Protein AF-A0A8C8X3Q8-F1 (afdb_monomer_lite)

Secondary structure (DSSP, 8-state):
---------GGGSTT-------HHHHHHHSEEEEEETTEEEEEEEETTEEEEEESS-S--

Organism: Panthera leo (NCBI:txid9689)

Radius of gyration: 17.15 Å; chains: 1; bounding box: 28×46×50 Å

pLDDT: mean 84.45, std 18.06, range [38.72, 97.44]

Foldseek 3Di:
DDDPDPPDDPVPPLPDDDDFDDPVVCVVVQWDWGQRSNFIWIWGDDPNDIDIDGPDDPDD

Structure (mmCIF, N/CA/C/O backbone):
data_AF-A0A8C8X3Q8-F1
#
_entry.id   AF-A0A8C8X3Q8-F1
#
loop_
_atom_site.group_PDB
_atom_site.id
_atom_site.type_symbol
_atom_site.label_atom_id
_atom_site.label_alt_id
_atom_site.label_comp_id
_atom_site.label_asym_id
_atom_site.label_entity_id
_atom_site.label_seq_id
_atom_site.pdbx_PDB_ins_code
_atom_site.Cartn_x
_atom_site.Cartn_y
_atom_site.Cartn_z
_atom_site.occupancy
_atom_site.B_iso_or_equiv
_atom_site.auth_seq_id
_atom_site.auth_comp_id
_atom_site.auth_asym_id
_atom_site.auth_atom_id
_atom_site.pdbx_PDB_model_num
ATOM 1 N N . MET A 1 1 ? 4.432 31.412 -35.360 1.00 38.72 1 MET A N 1
ATOM 2 C CA . MET A 1 1 ? 5.590 30.632 -35.820 1.00 38.72 1 MET A CA 1
ATOM 3 C C . MET A 1 1 ? 6.350 30.240 -34.584 1.00 38.72 1 MET A C 1
ATOM 5 O O . MET A 1 1 ? 6.858 31.094 -33.868 1.00 38.72 1 MET A O 1
ATOM 9 N N . ASP A 1 2 ? 6.207 28.964 -34.305 1.00 51.50 2 ASP A N 1
ATOM 10 C CA . ASP A 1 2 ? 6.503 28.209 -33.104 1.00 51.50 2 ASP A CA 1
ATOM 11 C C . ASP A 1 2 ? 8.009 28.091 -32.855 1.00 51.50 2 ASP A C 1
ATOM 13 O O . ASP A 1 2 ? 8.793 28.134 -33.801 1.00 51.50 2 ASP A O 1
ATOM 17 N N . LEU A 1 3 ? 8.393 27.870 -31.598 1.00 48.62 3 LEU A N 1
ATOM 18 C CA . LEU A 1 3 ? 9.274 26.751 -31.262 1.00 48.62 3 LEU A CA 1
ATOM 19 C C . LEU A 1 3 ? 9.108 26.444 -29.768 1.00 48.62 3 LEU A C 1
ATOM 21 O O . LEU A 1 3 ? 9.852 26.914 -28.910 1.00 48.62 3 LEU A O 1
ATOM 25 N N . ASP A 1 4 ? 8.048 25.691 -29.478 1.00 54.00 4 ASP A N 1
ATOM 26 C CA . ASP A 1 4 ? 7.989 24.848 -28.293 1.00 54.00 4 ASP A CA 1
ATOM 27 C C . ASP A 1 4 ? 9.071 23.775 -28.447 1.00 54.00 4 ASP A C 1
ATOM 29 O O . ASP A 1 4 ? 9.102 23.026 -29.423 1.00 54.00 4 ASP A O 1
ATOM 33 N N . GLY A 1 5 ? 10.021 23.791 -27.527 1.00 52.62 5 GLY A N 1
ATOM 34 C CA . GLY A 1 5 ? 11.213 22.960 -27.567 1.00 52.62 5 GLY A CA 1
ATOM 35 C C . GLY A 1 5 ? 11.961 23.060 -26.252 1.00 52.62 5 GLY A C 1
ATOM 36 O O . GLY A 1 5 ? 13.183 23.152 -26.242 1.00 52.62 5 GLY A O 1
ATOM 37 N N . SER A 1 6 ? 11.231 23.109 -25.132 1.00 58.59 6 SER A N 1
ATOM 38 C CA . SER A 1 6 ? 11.848 22.794 -23.850 1.00 58.59 6 SER A CA 1
ATOM 39 C C . SER A 1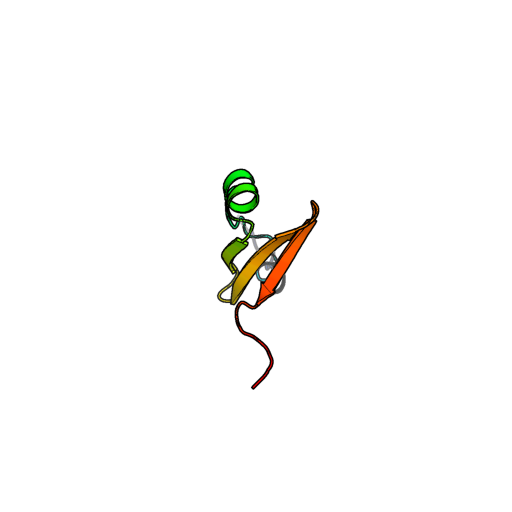 6 ? 12.018 21.282 -23.839 1.00 58.59 6 SER A C 1
ATOM 41 O O . SER A 1 6 ? 11.073 20.545 -23.562 1.00 58.59 6 SER A O 1
ATOM 43 N N . GLU A 1 7 ? 13.208 20.829 -24.219 1.00 55.69 7 GLU A N 1
ATOM 44 C CA . GLU A 1 7 ? 13.648 19.451 -24.051 1.00 55.69 7 GLU A CA 1
ATOM 45 C C . GLU A 1 7 ? 13.398 19.066 -22.584 1.00 55.69 7 GLU A C 1
ATOM 47 O O . GLU A 1 7 ? 14.072 19.535 -21.668 1.00 55.69 7 GLU A O 1
ATOM 52 N N . GLN A 1 8 ? 12.328 18.303 -22.342 1.00 49.62 8 GLN A N 1
ATOM 53 C CA . GLN A 1 8 ? 12.078 17.706 -21.039 1.00 49.62 8 GLN A CA 1
ATOM 54 C C . GLN A 1 8 ? 13.155 16.651 -20.837 1.00 49.62 8 GLN A C 1
ATOM 56 O O . GLN A 1 8 ? 13.130 15.610 -21.492 1.00 49.62 8 GLN A O 1
ATOM 61 N N . ASP A 1 9 ? 14.086 16.944 -19.938 1.00 51.50 9 ASP A N 1
ATOM 62 C CA . ASP A 1 9 ? 15.071 15.998 -19.440 1.00 51.50 9 ASP A CA 1
ATOM 63 C C . ASP A 1 9 ? 14.360 14.688 -19.016 1.00 51.50 9 ASP A C 1
ATOM 65 O O . ASP A 1 9 ? 13.460 14.726 -18.161 1.00 51.50 9 ASP A O 1
ATOM 69 N N . PRO A 1 10 ? 14.659 13.533 -19.643 1.00 54.50 10 PRO A N 1
ATOM 70 C CA . PRO A 1 10 ? 13.954 12.276 -19.385 1.00 54.50 10 PRO A CA 1
ATOM 71 C C . PRO A 1 10 ? 14.128 11.758 -17.948 1.00 54.50 10 PRO A C 1
ATOM 73 O O . PRO A 1 10 ? 13.356 10.899 -17.520 1.00 54.50 10 PRO A O 1
ATOM 76 N N . GLU A 1 11 ? 15.073 12.303 -17.181 1.00 50.78 11 GLU A N 1
ATOM 77 C CA . GLU A 1 11 ? 15.424 11.838 -15.835 1.00 50.78 11 GLU A CA 1
ATOM 78 C C . GLU A 1 11 ? 14.354 12.155 -14.763 1.00 50.78 11 GLU A C 1
ATOM 80 O O . GLU A 1 11 ? 14.270 11.489 -13.731 1.00 50.78 11 GLU A O 1
ATOM 85 N N . VAL A 1 12 ? 13.460 13.123 -15.007 1.00 51.75 12 VAL A N 1
ATOM 86 C CA . VAL A 1 12 ? 12.500 13.601 -13.986 1.00 51.75 12 VAL A CA 1
ATOM 87 C C . VAL A 1 12 ? 11.215 12.756 -13.910 1.00 51.75 12 VAL A C 1
ATOM 89 O O . VAL A 1 12 ? 10.515 12.774 -12.895 1.00 51.75 12 VAL A O 1
ATOM 92 N N . LYS A 1 13 ? 10.880 11.984 -14.954 1.00 55.91 13 LYS A N 1
ATOM 93 C CA . LYS A 1 13 ? 9.620 11.209 -14.992 1.00 55.91 13 LYS A CA 1
ATOM 94 C C . LYS A 1 13 ? 9.651 9.944 -14.130 1.00 55.91 13 LYS A C 1
ATOM 96 O O . LYS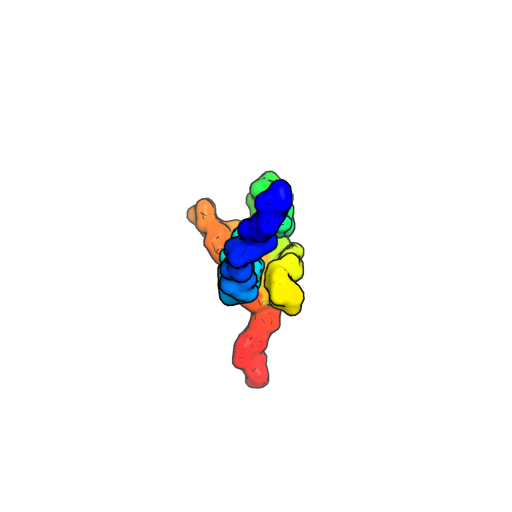 A 1 13 ? 8.600 9.533 -13.645 1.00 55.91 13 LYS A O 1
ATOM 101 N N . GLU A 1 14 ? 10.823 9.357 -13.897 1.00 63.53 14 GLU A N 1
ATOM 102 C CA . GLU A 1 14 ? 10.949 8.049 -13.231 1.00 63.53 14 GLU A CA 1
ATOM 103 C C . GLU A 1 14 ? 10.748 8.108 -11.701 1.00 63.53 14 GLU A C 1
ATOM 105 O O . GLU A 1 14 ? 10.487 7.093 -11.058 1.00 63.53 14 GLU A O 1
ATOM 110 N N . TYR A 1 15 ? 10.794 9.307 -11.108 1.00 76.81 15 TYR A N 1
ATOM 111 C CA . TYR A 1 15 ? 10.660 9.518 -9.658 1.00 76.81 15 TYR A CA 1
ATOM 112 C C . TYR A 1 15 ? 9.376 10.251 -9.254 1.00 76.81 15 TYR A C 1
ATOM 114 O O . TYR A 1 15 ? 9.249 10.715 -8.118 1.00 76.81 15 TYR A O 1
ATOM 122 N N . SER A 1 16 ? 8.408 10.370 -10.166 1.00 89.12 16 SER A N 1
ATOM 123 C CA . SER A 1 16 ? 7.138 11.022 -9.845 1.00 89.12 16 SER A CA 1
ATOM 124 C C . SER A 1 16 ? 6.318 10.189 -8.841 1.00 89.12 16 SER A C 1
ATOM 126 O O . SER A 1 16 ? 6.292 8.963 -8.919 1.00 89.12 16 SER A O 1
ATOM 128 N N . PRO A 1 17 ? 5.651 10.798 -7.850 1.00 90.62 17 PRO A N 1
ATOM 129 C CA . PRO A 1 17 ? 4.852 10.040 -6.892 1.00 90.62 17 PRO A CA 1
ATOM 130 C C . PRO A 1 17 ? 3.641 9.385 -7.576 1.00 90.62 17 PRO A C 1
ATOM 132 O O . PRO A 1 17 ? 2.910 10.034 -8.323 1.00 90.62 17 PRO A O 1
ATOM 135 N N . VAL A 1 18 ? 3.390 8.110 -7.264 1.00 93.56 18 VAL A N 1
ATOM 136 C CA . VAL A 1 18 ? 2.253 7.336 -7.789 1.00 93.56 18 VAL A CA 1
ATOM 137 C C . VAL A 1 18 ? 1.206 7.136 -6.695 1.00 93.56 18 VAL A C 1
ATOM 139 O O . VAL A 1 18 ? 1.525 6.746 -5.572 1.00 93.56 18 VAL A O 1
ATOM 142 N N . CYS A 1 19 ? -0.066 7.380 -7.019 1.00 93.75 19 CYS A N 1
ATOM 143 C CA . CYS A 1 19 ? -1.175 7.052 -6.127 1.00 93.75 19 CYS A CA 1
ATOM 144 C C . CYS A 1 19 ? -1.413 5.533 -6.127 1.00 93.75 19 CYS A C 1
ATOM 146 O O . CYS A 1 19 ? -1.754 4.956 -7.156 1.00 93.75 19 CYS A O 1
ATOM 148 N N . VAL A 1 20 ? -1.236 4.894 -4.970 1.00 94.94 20 VAL A N 1
ATOM 149 C CA . VAL A 1 20 ? -1.249 3.425 -4.808 1.00 94.94 20 VAL A CA 1
ATOM 150 C C . VAL A 1 20 ? -2.555 2.865 -4.233 1.00 94.94 20 VAL A C 1
ATOM 152 O O . VAL A 1 20 ? -2.747 1.653 -4.219 1.00 94.94 20 VAL A O 1
ATOM 155 N N . GLY A 1 21 ? -3.470 3.719 -3.764 1.00 94.19 21 GLY A N 1
ATOM 156 C CA . GLY A 1 21 ? -4.757 3.288 -3.217 1.00 94.19 21 GLY A CA 1
ATOM 157 C C . GLY A 1 21 ? -5.388 4.297 -2.260 1.00 94.19 21 GLY A C 1
ATOM 158 O O . GLY A 1 21 ? -4.951 5.443 -2.160 1.00 94.19 21 GLY A O 1
ATOM 159 N N . ARG A 1 22 ? -6.431 3.860 -1.543 1.00 95.69 22 ARG A N 1
ATOM 160 C CA . ARG A 1 22 ? -7.112 4.668 -0.521 1.00 95.69 22 ARG A CA 1
ATOM 161 C C . ARG A 1 22 ? -6.529 4.410 0.863 1.00 95.69 22 ARG A C 1
ATOM 163 O O . ARG A 1 22 ? -6.165 3.287 1.207 1.00 95.69 22 ARG A O 1
ATOM 170 N N . GLU A 1 23 ? -6.519 5.452 1.686 1.00 95.19 23 GLU A N 1
ATOM 171 C CA . GLU A 1 23 ? -5.991 5.380 3.049 1.00 95.19 23 GLU A CA 1
ATOM 172 C C . GLU A 1 23 ? -6.799 4.425 3.952 1.00 95.19 23 GLU A C 1
ATOM 174 O O . GLU A 1 23 ? -6.231 3.671 4.743 1.00 95.19 23 GLU A O 1
ATOM 179 N N . ASP A 1 24 ? -8.126 4.403 3.803 1.00 95.94 24 ASP A N 1
ATOM 180 C CA . ASP A 1 24 ? -9.012 3.549 4.605 1.00 95.94 24 ASP A CA 1
ATOM 181 C C . ASP A 1 24 ? -8.735 2.055 4.387 1.00 95.94 24 ASP A C 1
ATOM 183 O O . ASP A 1 24 ? -8.760 1.263 5.336 1.00 95.94 24 ASP A O 1
ATOM 187 N N . ASP A 1 25 ? -8.414 1.674 3.147 1.00 95.19 25 ASP A N 1
ATOM 188 C CA . ASP A 1 25 ? -8.199 0.282 2.757 1.00 95.19 25 ASP A CA 1
ATOM 189 C C . ASP A 1 25 ? -6.950 -0.288 3.440 1.00 95.19 25 ASP A C 1
ATOM 191 O O . ASP A 1 25 ? -7.011 -1.361 4.045 1.00 95.19 25 ASP A O 1
ATOM 195 N N . ILE A 1 26 ? -5.841 0.463 3.447 1.00 95.44 26 ILE A N 1
ATOM 196 C CA . ILE A 1 26 ? -4.608 0.049 4.135 1.00 95.44 26 ILE A CA 1
ATOM 197 C C . ILE A 1 26 ? -4.709 0.161 5.651 1.00 95.44 26 ILE A C 1
ATOM 199 O O . ILE A 1 26 ? -4.173 -0.690 6.363 1.00 95.44 26 ILE A O 1
ATOM 203 N N . LYS A 1 27 ? -5.428 1.152 6.188 1.00 94.88 27 LYS A N 1
ATOM 204 C CA . LYS A 1 27 ? -5.672 1.231 7.636 1.00 94.88 27 LYS A CA 1
ATOM 205 C C . LYS A 1 27 ? -6.434 0.004 8.138 1.00 94.88 27 LYS A C 1
ATOM 207 O O . LYS A 1 27 ? -6.142 -0.463 9.250 1.00 94.88 27 LYS A O 1
ATOM 212 N N . LYS A 1 28 ? -7.357 -0.519 7.317 1.00 95.44 28 LYS A N 1
ATOM 213 C CA . LYS A 1 28 ? -8.146 -1.733 7.570 1.00 95.44 28 LYS A CA 1
ATOM 214 C C . LYS A 1 28 ? -7.326 -3.013 7.399 1.00 95.44 28 LYS A C 1
ATOM 216 O O . LYS A 1 28 ? -7.347 -3.852 8.295 1.00 95.44 28 LYS A O 1
ATOM 221 N N . SER A 1 29 ? -6.603 -3.171 6.289 1.00 95.00 29 SER A N 1
ATOM 222 C CA . SER A 1 29 ? -5.851 -4.401 5.985 1.00 95.00 29 SER A CA 1
ATOM 223 C C . SER A 1 29 ? -4.462 -4.470 6.631 1.00 95.00 29 SER A C 1
ATOM 225 O O . SER A 1 29 ? -3.858 -5.541 6.661 1.00 95.00 29 SER A O 1
ATOM 227 N N . LYS A 1 30 ? -3.927 -3.335 7.105 1.00 95.88 30 LYS A N 1
ATOM 228 C CA . LYS A 1 30 ? -2.535 -3.113 7.555 1.00 95.88 30 LYS A CA 1
ATOM 229 C C . LYS A 1 30 ? -1.459 -3.326 6.486 1.00 95.88 30 LYS A C 1
ATOM 231 O O . LYS A 1 30 ? -0.286 -3.072 6.759 1.00 95.88 30 LYS A O 1
ATOM 236 N N . ARG A 1 31 ? -1.835 -3.773 5.287 1.00 96.12 31 ARG A N 1
ATOM 237 C CA . ARG A 1 31 ? -0.929 -4.118 4.188 1.00 96.12 31 ARG A CA 1
ATOM 238 C C . ARG A 1 31 ? -1.626 -3.972 2.836 1.00 96.12 31 ARG A C 1
ATOM 240 O O . ARG A 1 31 ? -2.733 -4.482 2.665 1.00 96.12 31 ARG A O 1
ATOM 247 N N . MET A 1 32 ? -0.950 -3.373 1.863 1.00 96.62 32 MET A N 1
ATOM 248 C CA . MET A 1 32 ? -1.340 -3.399 0.448 1.00 96.62 32 MET A CA 1
ATOM 249 C C . MET A 1 32 ? -0.122 -3.659 -0.447 1.00 96.62 32 MET A C 1
ATOM 251 O O . MET A 1 32 ? 1.014 -3.497 -0.006 1.00 96.62 32 MET A O 1
ATOM 255 N N . THR A 1 33 ? -0.355 -4.048 -1.696 1.00 96.88 33 THR A N 1
ATOM 256 C CA . THR A 1 33 ? 0.682 -4.209 -2.725 1.00 96.88 33 THR A CA 1
ATOM 257 C C . THR A 1 33 ? 0.330 -3.351 -3.929 1.00 96.88 33 THR A C 1
ATOM 259 O O . THR A 1 33 ? -0.847 -3.258 -4.278 1.00 96.88 33 THR A O 1
ATOM 262 N N . A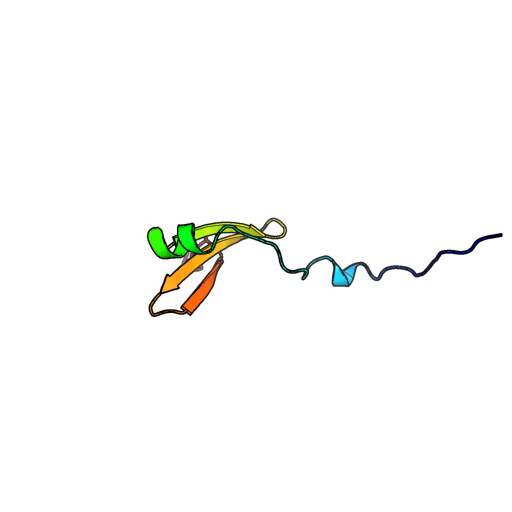LA A 1 34 ? 1.328 -2.755 -4.571 1.00 96.06 34 ALA A N 1
ATOM 263 C CA . ALA A 1 34 ? 1.146 -1.931 -5.761 1.00 96.06 34 ALA A CA 1
ATOM 264 C C . ALA A 1 34 ? 2.336 -2.087 -6.713 1.00 96.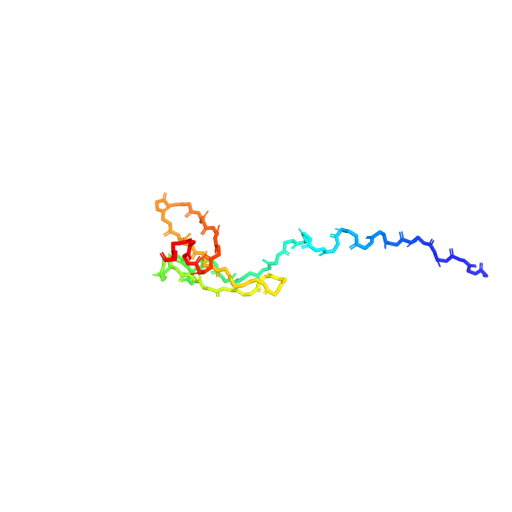06 34 ALA A C 1
ATOM 266 O O . ALA A 1 34 ? 3.423 -2.484 -6.297 1.00 96.06 34 ALA A O 1
ATOM 267 N N . VAL A 1 35 ? 2.125 -1.748 -7.982 1.00 94.62 35 VAL A N 1
ATOM 268 C CA . VAL A 1 35 ? 3.198 -1.612 -8.971 1.00 94.62 35 VAL A CA 1
ATOM 269 C C . VAL A 1 35 ? 3.478 -0.125 -9.152 1.00 94.62 35 VAL A C 1
ATOM 271 O O . VAL A 1 35 ? 2.575 0.636 -9.494 1.00 94.62 35 VAL A O 1
ATOM 274 N N . VAL A 1 36 ? 4.715 0.293 -8.900 1.00 93.62 36 VAL A N 1
ATOM 275 C CA . VAL A 1 36 ? 5.177 1.681 -9.028 1.00 93.62 36 VAL A CA 1
ATOM 276 C C . VAL A 1 36 ? 6.356 1.685 -9.991 1.00 93.62 36 VAL A C 1
ATOM 278 O O . VAL A 1 36 ? 7.394 1.115 -9.670 1.00 93.62 36 VAL A O 1
ATOM 281 N N . HIS A 1 37 ? 6.183 2.285 -11.172 1.00 91.44 37 HIS A N 1
ATOM 282 C CA . HIS A 1 37 ? 7.191 2.292 -12.248 1.00 91.44 37 HIS A CA 1
ATOM 283 C C . HIS A 1 37 ? 7.802 0.895 -12.484 1.00 91.44 37 HIS A C 1
ATOM 285 O O . HIS A 1 37 ? 9.006 0.694 -12.352 1.00 91.44 37 HIS A O 1
ATOM 291 N N . ASP A 1 38 ? 6.939 -0.099 -12.720 1.00 89.25 38 ASP A N 1
ATOM 292 C CA . ASP A 1 38 ? 7.307 -1.507 -12.953 1.00 89.25 38 ASP A CA 1
ATOM 293 C C . ASP A 1 38 ? 7.984 -2.235 -11.772 1.00 89.25 38 ASP A C 1
ATOM 295 O O . ASP A 1 38 ? 8.440 -3.374 -11.909 1.00 89.25 38 ASP A O 1
ATOM 299 N N . ARG A 1 39 ? 8.000 -1.630 -10.576 1.00 92.19 39 ARG A N 1
ATOM 300 C CA . A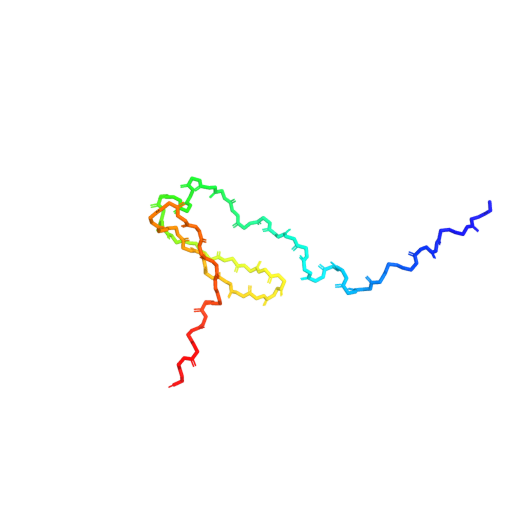RG A 1 39 ? 8.454 -2.270 -9.332 1.00 92.19 39 ARG A CA 1
ATOM 301 C C . ARG A 1 39 ? 7.270 -2.666 -8.461 1.00 92.19 39 ARG A C 1
ATOM 303 O O . ARG A 1 39 ? 6.460 -1.825 -8.077 1.00 92.19 39 ARG A O 1
ATOM 310 N N . GLU A 1 40 ? 7.189 -3.946 -8.115 1.00 95.31 40 GLU A N 1
ATOM 311 C CA . GLU A 1 40 ? 6.229 -4.435 -7.126 1.00 95.31 40 GLU A CA 1
ATOM 312 C C . GLU A 1 40 ? 6.684 -4.074 -5.711 1.00 95.31 40 GLU A C 1
ATOM 314 O O . GLU A 1 40 ? 7.698 -4.572 -5.207 1.00 95.31 40 GLU A O 1
ATOM 319 N N . VAL A 1 41 ? 5.892 -3.235 -5.052 1.00 96.56 41 VAL A N 1
ATOM 320 C CA . VAL A 1 41 ? 6.127 -2.783 -3.684 1.00 96.56 41 VAL A CA 1
ATOM 321 C C . VAL A 1 41 ? 5.022 -3.270 -2.757 1.00 96.56 41 VAL A C 1
ATOM 323 O O . VAL A 1 41 ? 3.851 -3.376 -3.130 1.00 96.56 41 VAL A O 1
ATOM 326 N N . VAL A 1 42 ? 5.396 -3.545 -1.513 1.00 97.00 42 VAL A N 1
ATOM 327 C CA . VAL A 1 42 ? 4.479 -3.774 -0.402 1.00 97.00 42 VAL A CA 1
ATOM 328 C C . VAL A 1 42 ? 4.495 -2.555 0.511 1.00 97.00 42 VAL A C 1
ATOM 330 O O . VAL A 1 42 ? 5.552 -2.025 0.855 1.00 97.00 42 VAL A O 1
ATOM 333 N N . ILE A 1 43 ? 3.306 -2.103 0.900 1.00 97.38 43 ILE A N 1
ATOM 334 C CA . ILE A 1 43 ? 3.119 -0.967 1.796 1.00 97.38 43 ILE A CA 1
ATOM 335 C C . ILE A 1 43 ? 2.443 -1.472 3.064 1.00 97.38 43 ILE A C 1
ATOM 337 O O . ILE A 1 43 ? 1.385 -2.104 3.008 1.00 97.38 43 ILE A O 1
ATOM 341 N N . PHE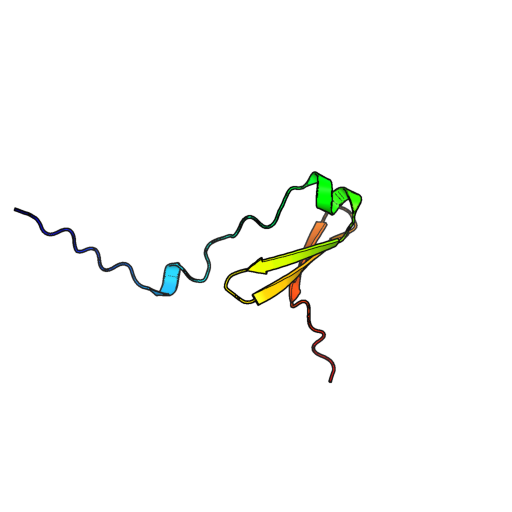 A 1 44 ? 3.045 -1.182 4.210 1.00 97.44 44 PHE A N 1
ATOM 342 C CA . PHE A 1 44 ? 2.539 -1.522 5.532 1.00 97.44 44 PHE A CA 1
ATOM 343 C C . PHE A 1 44 ? 2.038 -0.281 6.256 1.00 97.44 44 PHE A C 1
ATOM 345 O O . PHE A 1 44 ? 2.630 0.789 6.137 1.00 97.44 44 PHE A O 1
ATOM 352 N N . TYR A 1 45 ? 0.988 -0.453 7.058 1.00 97.31 45 TYR A N 1
ATOM 353 C CA . TYR A 1 45 ? 0.558 0.533 8.043 1.00 97.31 45 TYR A CA 1
ATOM 354 C C . TYR A 1 45 ? 0.739 -0.034 9.449 1.00 97.31 45 TYR A C 1
ATOM 356 O O . TYR A 1 45 ? 0.028 -0.961 9.856 1.00 97.31 45 TYR A O 1
ATOM 364 N N . HIS A 1 46 ? 1.684 0.520 10.201 1.00 95.38 46 HIS A N 1
ATOM 365 C CA . HIS A 1 46 ? 2.058 0.022 11.520 1.00 95.38 46 HIS A CA 1
ATOM 366 C C . HIS A 1 46 ? 2.328 1.187 12.476 1.00 95.38 46 HIS A C 1
ATOM 368 O O . HIS A 1 46 ? 3.043 2.120 12.143 1.00 95.38 46 HIS A O 1
ATOM 374 N N . LYS A 1 47 ? 1.728 1.147 13.675 1.00 94.50 47 LYS A N 1
ATOM 375 C CA . LYS A 1 47 ? 1.879 2.178 14.726 1.00 94.50 47 LYS A CA 1
ATOM 376 C C . LYS A 1 47 ? 1.619 3.632 14.277 1.00 94.50 47 LYS A C 1
ATOM 378 O O . LYS A 1 47 ? 2.132 4.556 14.891 1.00 94.50 47 LYS A O 1
ATOM 383 N N . GLY A 1 48 ? 0.770 3.838 13.268 1.00 94.12 48 GLY A N 1
ATOM 384 C CA . GLY A 1 48 ? 0.452 5.174 12.748 1.00 94.12 48 GLY A CA 1
ATOM 385 C C . GLY A 1 48 ? 1.345 5.630 11.594 1.00 94.12 48 GLY A C 1
ATOM 386 O O . GLY A 1 48 ? 1.103 6.698 11.043 1.00 94.12 48 GLY A O 1
ATOM 387 N N . GLU A 1 49 ? 2.322 4.816 11.196 1.00 96.62 49 GLU A N 1
ATOM 388 C CA . GLU A 1 49 ? 3.262 5.117 10.119 1.00 96.62 49 GLU A CA 1
ATOM 389 C C . GLU A 1 49 ? 3.048 4.204 8.908 1.00 96.62 49 GLU A C 1
ATOM 391 O O . GLU A 1 49 ? 2.558 3.073 9.025 1.00 96.62 49 GLU A O 1
ATOM 396 N N . TYR A 1 50 ? 3.429 4.718 7.737 1.00 96.81 50 TYR A N 1
ATOM 397 C CA . TYR A 1 50 ? 3.414 3.999 6.468 1.00 96.81 50 TYR A CA 1
ATOM 398 C C . TYR A 1 50 ? 4.838 3.634 6.056 1.00 96.81 50 TYR A C 1
ATOM 400 O O . TYR A 1 50 ? 5.724 4.487 6.054 1.00 96.81 50 TYR A O 1
ATOM 408 N N . HIS A 1 51 ? 5.048 2.385 5.650 1.00 96.44 51 HIS A N 1
ATOM 409 C CA . HIS A 1 51 ? 6.346 1.907 5.174 1.00 96.44 51 HIS A CA 1
ATOM 410 C C . HIS A 1 51 ? 6.177 1.210 3.831 1.00 96.44 51 HIS A C 1
ATOM 412 O O . HIS A 1 51 ? 5.418 0.248 3.750 1.00 96.44 51 HIS A O 1
ATOM 418 N N . ALA A 1 52 ? 6.887 1.668 2.801 1.00 96.12 52 ALA A N 1
ATOM 419 C CA . ALA A 1 52 ? 6.923 1.040 1.484 1.00 96.12 52 ALA A CA 1
ATOM 420 C C . ALA A 1 52 ? 8.289 0.379 1.253 1.00 96.12 52 ALA A C 1
ATOM 422 O O . ALA A 1 52 ? 9.321 0.963 1.580 1.00 96.12 52 ALA A O 1
ATOM 423 N N . MET A 1 53 ? 8.292 -0.835 0.712 1.00 95.56 53 MET A N 1
ATOM 424 C CA . MET A 1 53 ? 9.500 -1.600 0.384 1.00 95.56 53 MET A CA 1
ATOM 425 C C . MET A 1 53 ? 9.223 -2.558 -0.774 1.00 95.56 53 MET A C 1
ATOM 427 O O . MET A 1 53 ? 8.062 -2.820 -1.088 1.00 95.56 53 MET A O 1
ATOM 431 N N . ASP A 1 54 ? 10.267 -3.103 -1.393 1.00 95.62 54 ASP A N 1
ATOM 432 C CA . ASP A 1 54 ? 10.103 -4.136 -2.418 1.00 95.62 54 ASP A CA 1
ATOM 433 C C . ASP A 1 54 ? 9.362 -5.352 -1.846 1.00 95.62 54 ASP A C 1
ATOM 435 O O . ASP A 1 54 ? 9.576 -5.758 -0.701 1.00 95.62 54 ASP A O 1
ATOM 439 N N . ILE A 1 55 ? 8.495 -5.967 -2.653 1.00 95.19 55 ILE A N 1
ATOM 440 C CA . ILE A 1 55 ? 7.733 -7.147 -2.216 1.00 95.19 55 ILE A CA 1
ATOM 441 C C . ILE A 1 55 ? 8.625 -8.380 -1.996 1.00 95.19 55 ILE A C 1
ATOM 443 O O . ILE A 1 55 ? 8.279 -9.286 -1.236 1.00 95.19 55 ILE A O 1
ATOM 447 N N . ARG A 1 56 ? 9.772 -8.437 -2.680 1.00 94.06 56 ARG A N 1
ATOM 448 C CA . ARG A 1 56 ? 10.683 -9.583 -2.662 1.00 94.06 56 ARG A CA 1
ATOM 449 C C . ARG A 1 56 ? 11.695 -9.436 -1.530 1.00 94.06 56 ARG A C 1
ATOM 451 O O . ARG A 1 56 ? 12.395 -8.434 -1.442 1.00 94.06 56 ARG A O 1
ATOM 458 N N . CYS A 1 57 ? 11.815 -10.468 -0.698 1.00 93.56 57 CYS A N 1
ATOM 459 C CA . CYS A 1 57 ? 12.859 -10.544 0.319 1.00 93.56 57 CYS A CA 1
ATOM 460 C C . CYS A 1 57 ? 14.250 -10.595 -0.332 1.00 93.56 57 CYS A C 1
ATOM 462 O O . CYS A 1 57 ? 14.469 -11.354 -1.270 1.00 93.56 57 CYS A O 1
ATOM 464 N N . TYR A 1 58 ? 15.214 -9.866 0.231 1.00 93.25 58 TYR A N 1
ATOM 465 C CA . TYR A 1 58 ? 16.605 -9.870 -0.250 1.00 93.25 58 TYR A CA 1
ATOM 466 C C . TYR A 1 58 ? 17.427 -11.081 0.209 1.00 93.25 58 TYR A C 1
ATOM 468 O O . TYR A 1 58 ? 18.589 -11.225 -0.163 1.00 93.25 58 TYR A O 1
ATOM 476 N N . ARG A 1 59 ? 16.848 -11.945 1.047 1.00 93.69 59 ARG A N 1
ATOM 477 C CA . ARG A 1 59 ? 17.501 -13.177 1.477 1.00 93.69 59 ARG A CA 1
ATOM 478 C C . ARG A 1 59 ? 17.276 -14.260 0.427 1.00 93.69 59 ARG A C 1
ATOM 480 O O . ARG A 1 59 ? 16.132 -14.647 0.196 1.00 93.69 59 ARG A O 1
ATOM 487 N N . VAL A 1 60 ? 18.383 -14.721 -0.148 1.00 79.19 60 VAL A N 1
ATOM 488 C CA . VAL A 1 60 ? 18.473 -15.889 -1.035 1.00 79.19 60 VAL A CA 1
ATOM 489 C C . VAL A 1 60 ? 18.607 -17.162 -0.207 1.00 79.19 60 VAL A C 1
ATOM 491 O O . VAL A 1 60 ? 19.269 -17.102 0.859 1.00 79.19 60 VAL A O 1
#

InterPro domains:
  IPR036922 Rieske [2Fe-2S] iron-sulphur domain superfamily [G3DSA:2.102.10.10] (1-60)
  IPR036922 Rieske [2Fe-2S] iron-sulphur domain superfamily [SSF50022] (16-58)
  IPR054716 Soluble Rieske-type ferredoxin domain [PF22543] (18-59)

Sequence (60 aa):
MDLDGSEQDPEVKEYSPVCVGREDDIKKSKRMTAVVHDREVVIFYHKGEYHAMDIRCYRV